Protein AF-A0A2D7VY18-F1 (afdb_monomer_lite)

pLDDT: mean 84.04, std 13.19, range [46.03, 93.5]

Sequence (80 aa):
RHDIEPNGVVFVETVTTVTDDGAVVGSNNHRKPITPGEDYSAEAEVTRNICAAVQTDAVVAAFSEAQAAAEPAAAESSEE

Secondary structure (DSSP, 8-state):
-EEE-TTS-EEEEEEEEEEETTEEEEEEEEEEEE-TT---TTS-HHHHHHHHHH--HHHHHHHHHHHHHH-SSSSSS---

Structure (mmCIF, N/CA/C/O backbone):
data_AF-A0A2D7VY18-F1
#
_entry.id   AF-A0A2D7VY18-F1
#
loop_
_atom_site.group_PDB
_atom_site.id
_atom_site.type_symbol
_atom_site.label_atom_id
_atom_site.label_alt_id
_atom_site.label_comp_id
_atom_site.label_asym_id
_atom_site.label_entity_id
_atom_site.label_seq_id
_atom_site.pdbx_PDB_ins_code
_atom_site.Cartn_x
_atom_site.Cartn_y
_atom_site.Cartn_z
_atom_site.occupancy
_atom_site.B_iso_or_equiv
_atom_site.auth_seq_id
_atom_site.auth_comp_id
_atom_site.auth_asym_id
_atom_site.auth_atom_id
_atom_site.pdbx_PDB_model_num
ATOM 1 N N . ARG A 1 1 ? 6.447 -3.835 -8.819 1.00 83.06 1 ARG A N 1
ATOM 2 C CA . ARG A 1 1 ? 5.245 -4.670 -8.572 1.00 83.06 1 ARG A CA 1
ATOM 3 C C . ARG A 1 1 ? 4.734 -4.351 -7.173 1.00 83.06 1 ARG A C 1
ATOM 5 O O . ARG A 1 1 ? 5.559 -4.018 -6.334 1.00 83.06 1 ARG A O 1
ATOM 12 N N . HIS A 1 2 ? 3.426 -4.432 -6.929 1.00 87.88 2 HIS A N 1
ATOM 13 C CA . HIS A 1 2 ? 2.840 -4.255 -5.596 1.00 87.88 2 HIS A CA 1
ATOM 14 C C . HIS A 1 2 ? 2.275 -5.586 -5.110 1.00 87.88 2 HIS A C 1
ATOM 16 O O . HIS A 1 2 ? 1.614 -6.280 -5.884 1.00 87.88 2 HIS A O 1
ATOM 22 N N . ASP A 1 3 ? 2.565 -5.942 -3.867 1.00 89.38 3 ASP A N 1
ATOM 23 C CA . ASP A 1 3 ? 2.032 -7.125 -3.188 1.00 89.38 3 ASP A CA 1
ATOM 24 C C . ASP A 1 3 ? 1.337 -6.663 -1.902 1.00 89.38 3 ASP A C 1
ATOM 26 O O . ASP A 1 3 ? 1.831 -5.749 -1.241 1.00 89.38 3 ASP A O 1
ATOM 30 N N . ILE A 1 4 ? 0.160 -7.205 -1.594 1.00 90.38 4 ILE A N 1
ATOM 31 C CA . ILE A 1 4 ? -0.682 -6.724 -0.491 1.00 90.38 4 ILE A CA 1
ATOM 32 C C . ILE A 1 4 ? -0.906 -7.885 0.465 1.00 90.38 4 ILE A C 1
ATOM 34 O O . ILE A 1 4 ? -1.484 -8.906 0.087 1.00 90.38 4 ILE A O 1
ATOM 38 N N . GLU A 1 5 ? -0.466 -7.716 1.703 1.00 90.00 5 GLU A N 1
ATOM 39 C CA . GLU A 1 5 ? -0.704 -8.687 2.759 1.00 90.00 5 GLU A CA 1
ATOM 40 C C . GLU A 1 5 ? -2.097 -8.507 3.389 1.00 90.00 5 GLU A C 1
ATOM 42 O O . GLU A 1 5 ? -2.666 -7.410 3.379 1.00 90.00 5 GLU A O 1
ATOM 47 N N . PRO A 1 6 ? -2.669 -9.571 3.985 1.00 85.81 6 PRO A N 1
ATOM 48 C CA . PRO A 1 6 ? -3.996 -9.518 4.606 1.00 85.81 6 PRO A CA 1
ATOM 49 C C . PRO A 1 6 ? -4.074 -8.579 5.821 1.00 85.81 6 PRO A C 1
ATOM 51 O O . PRO A 1 6 ? -5.167 -8.195 6.225 1.00 85.81 6 PRO A O 1
ATOM 54 N N . ASN A 1 7 ? -2.930 -8.201 6.396 1.00 84.00 7 ASN A N 1
ATOM 55 C CA . ASN A 1 7 ? -2.804 -7.203 7.463 1.00 84.00 7 ASN A CA 1
ATOM 56 C C . ASN A 1 7 ? -2.844 -5.747 6.939 1.00 84.00 7 ASN A C 1
ATOM 58 O O . ASN A 1 7 ? -2.770 -4.817 7.738 1.00 84.00 7 ASN A O 1
ATOM 62 N N . GLY A 1 8 ? -2.935 -5.541 5.620 1.00 83.88 8 GLY A N 1
ATOM 63 C CA . GLY A 1 8 ? -2.940 -4.220 4.989 1.00 83.88 8 GLY A CA 1
ATOM 64 C C . GLY A 1 8 ? -1.555 -3.639 4.691 1.00 83.88 8 GLY A C 1
ATOM 65 O O . GLY A 1 8 ? -1.470 -2.507 4.210 1.00 83.88 8 GLY A O 1
ATOM 66 N N . VAL A 1 9 ? -0.471 -4.382 4.943 1.00 90.19 9 VAL A N 1
ATOM 67 C CA . VAL A 1 9 ? 0.885 -3.974 4.555 1.00 90.19 9 VAL A CA 1
ATOM 68 C C . VAL A 1 9 ? 1.025 -4.088 3.040 1.00 90.19 9 VAL A C 1
ATOM 70 O O . VAL A 1 9 ? 0.687 -5.107 2.433 1.00 90.19 9 VAL A O 1
ATOM 73 N N . VAL A 1 10 ? 1.534 -3.023 2.420 1.00 90.88 10 VAL A N 1
ATOM 74 C CA . VAL A 1 10 ? 1.779 -2.969 0.976 1.00 90.88 10 VAL A CA 1
ATOM 75 C C . VAL A 1 10 ? 3.277 -3.086 0.733 1.00 90.88 10 VAL A C 1
ATOM 77 O O . VAL A 1 10 ? 4.056 -2.279 1.230 1.00 90.88 10 VAL A O 1
ATOM 80 N N . PHE A 1 11 ? 3.697 -4.065 -0.062 1.00 90.44 11 PHE A N 1
ATOM 81 C CA . PHE A 1 11 ? 5.086 -4.234 -0.472 1.00 90.44 11 PHE A CA 1
ATOM 82 C C . PHE A 1 11 ? 5.292 -3.678 -1.870 1.00 90.44 11 PHE A C 1
ATOM 84 O O . PHE A 1 11 ? 4.664 -4.121 -2.833 1.00 90.44 11 PHE A O 1
ATOM 91 N N . VAL A 1 12 ? 6.227 -2.743 -1.993 1.00 91.44 12 VAL A N 1
ATOM 92 C CA . VAL A 1 12 ? 6.704 -2.247 -3.283 1.00 91.44 12 VAL A CA 1
ATOM 93 C C . VAL A 1 12 ? 7.941 -3.045 -3.669 1.00 91.44 12 VAL A C 1
ATOM 95 O O . VAL A 1 12 ? 9.005 -2.891 -3.072 1.00 91.44 12 VAL A O 1
ATOM 98 N N . GLU A 1 13 ? 7.800 -3.922 -4.658 1.00 91.50 13 GLU A N 1
ATOM 99 C CA . GLU A 1 13 ? 8.894 -4.714 -5.214 1.00 91.50 13 GLU A CA 1
ATOM 100 C C . GLU A 1 13 ? 9.516 -4.002 -6.420 1.00 91.50 13 GLU A C 1
ATOM 102 O O . GLU A 1 13 ? 8.861 -3.769 -7.446 1.00 91.50 13 GLU A O 1
ATOM 107 N N . THR A 1 14 ? 10.805 -3.706 -6.296 1.00 89.94 14 THR A N 1
ATOM 108 C CA . THR A 1 14 ? 11.661 -3.156 -7.344 1.00 89.94 14 THR A CA 1
ATOM 109 C C . THR A 1 14 ? 12.593 -4.252 -7.834 1.00 89.94 14 THR A C 1
ATOM 111 O O . THR A 1 14 ? 13.367 -4.806 -7.053 1.00 89.94 14 THR A O 1
ATOM 114 N N . VAL A 1 15 ? 12.524 -4.563 -9.129 1.00 89.88 15 VAL A N 1
ATOM 115 C CA . VAL A 1 15 ? 13.382 -5.565 -9.771 1.00 89.88 15 VAL A CA 1
ATOM 116 C C . VAL A 1 15 ? 14.394 -4.852 -10.657 1.00 89.88 15 VAL A C 1
ATOM 118 O O . VAL A 1 15 ? 14.032 -4.217 -11.646 1.00 89.88 15 VAL A O 1
ATOM 121 N N . THR A 1 16 ? 15.669 -4.984 -10.313 1.00 91.12 16 THR A N 1
ATOM 122 C CA . THR A 1 16 ? 16.792 -4.489 -11.105 1.00 91.12 16 THR A CA 1
ATOM 123 C C . THR A 1 16 ? 17.344 -5.642 -11.924 1.00 91.12 16 THR A C 1
ATOM 125 O O . THR A 1 16 ? 17.852 -6.612 -11.367 1.00 91.12 16 THR A O 1
ATOM 128 N N . THR A 1 17 ? 17.256 -5.537 -13.247 1.00 91.94 17 THR A N 1
ATOM 129 C CA . THR A 1 17 ? 17.781 -6.549 -14.173 1.00 91.94 17 THR A CA 1
ATOM 130 C C . THR A 1 17 ? 19.036 -6.011 -14.847 1.00 91.94 17 THR A C 1
ATOM 132 O O . THR A 1 17 ? 19.017 -4.914 -15.401 1.00 91.94 17 THR A O 1
ATOM 135 N N . VAL A 1 18 ? 20.125 -6.774 -14.798 1.00 92.44 18 VAL A N 1
ATOM 136 C CA . VAL A 1 18 ? 21.393 -6.455 -15.457 1.00 92.44 18 VAL A CA 1
ATOM 137 C C . VAL A 1 18 ? 21.454 -7.241 -16.759 1.00 92.44 18 VAL A C 1
ATOM 139 O O . VAL A 1 18 ? 21.331 -8.468 -16.760 1.00 92.44 18 VAL A O 1
ATOM 142 N N . THR A 1 19 ? 21.620 -6.520 -17.865 1.00 92.88 19 THR A N 1
ATOM 143 C CA . THR A 1 19 ? 21.658 -7.090 -19.216 1.00 92.88 19 THR A CA 1
ATOM 144 C C . THR A 1 19 ? 23.009 -6.767 -19.845 1.00 92.88 19 THR A C 1
ATOM 146 O O . THR A 1 19 ? 23.404 -5.603 -19.838 1.00 92.88 19 THR A O 1
ATOM 149 N N . ASP A 1 20 ? 23.694 -7.776 -20.374 1.00 91.44 20 ASP A N 1
ATOM 150 C CA . ASP A 1 20 ? 24.951 -7.651 -21.118 1.00 91.44 20 ASP A CA 1
ATOM 151 C C . ASP A 1 20 ? 24.738 -8.231 -22.520 1.00 91.44 20 ASP A C 1
ATOM 153 O O . ASP A 1 20 ? 24.224 -9.339 -22.661 1.00 91.44 20 ASP A O 1
ATOM 157 N N . ASP A 1 21 ? 25.015 -7.434 -23.553 1.00 90.25 21 ASP A N 1
ATOM 158 C CA . ASP A 1 21 ? 24.772 -7.776 -24.967 1.00 90.25 21 ASP A CA 1
ATOM 159 C C . ASP A 1 21 ? 23.342 -8.292 -25.273 1.00 90.25 21 ASP A C 1
ATOM 161 O O . ASP A 1 21 ? 23.109 -9.151 -26.119 1.00 90.25 21 ASP A O 1
ATOM 165 N N . GLY A 1 22 ? 22.341 -7.783 -24.547 1.00 87.69 22 GLY A N 1
ATOM 166 C CA . GLY A 1 22 ? 20.942 -8.208 -24.689 1.00 87.69 22 GLY A CA 1
ATOM 167 C C . GLY A 1 22 ? 20.579 -9.506 -23.954 1.00 87.69 22 GLY A C 1
ATOM 168 O O . GLY A 1 22 ? 19.400 -9.862 -23.911 1.00 87.69 22 GLY A O 1
ATOM 169 N N . ALA A 1 23 ? 21.542 -10.180 -23.318 1.00 90.12 23 ALA A N 1
ATOM 170 C CA . ALA A 1 23 ? 21.308 -11.322 -22.442 1.00 90.12 23 ALA A CA 1
ATOM 171 C C . ALA A 1 23 ? 21.216 -10.885 -20.972 1.00 90.12 23 ALA A C 1
ATOM 173 O O . ALA A 1 23 ? 22.031 -10.107 -20.477 1.00 90.12 23 ALA A O 1
ATOM 174 N N . VAL A 1 24 ? 20.224 -11.399 -20.241 1.00 89.81 24 VAL A N 1
ATOM 175 C CA . VAL A 1 24 ? 20.107 -11.146 -18.797 1.00 89.81 24 VAL A CA 1
ATOM 176 C C . VAL A 1 24 ? 21.190 -11.936 -18.066 1.00 89.81 24 VAL A C 1
ATOM 178 O O . VAL A 1 24 ? 21.152 -13.164 -18.035 1.00 89.81 24 VAL A O 1
ATOM 181 N N . VAL A 1 25 ? 22.143 -11.224 -17.465 1.00 93.50 25 VAL A N 1
ATOM 182 C CA . VAL A 1 25 ? 23.260 -11.809 -16.701 1.00 93.50 25 VAL A CA 1
ATOM 183 C C . VAL A 1 25 ? 22.981 -11.862 -15.201 1.00 93.50 25 VAL A C 1
ATOM 185 O O . VAL A 1 25 ? 23.641 -12.595 -14.469 1.00 93.50 25 VAL A O 1
ATOM 188 N N . GLY A 1 26 ? 21.981 -11.119 -14.728 1.00 90.12 26 GLY A N 1
ATOM 189 C CA . GLY A 1 26 ? 21.558 -11.168 -13.337 1.00 90.12 26 GLY A CA 1
ATOM 190 C C . GLY A 1 26 ? 20.329 -10.318 -13.065 1.00 90.12 26 GLY A C 1
ATOM 191 O O . GLY A 1 26 ? 20.000 -9.396 -13.810 1.00 90.12 26 GLY A O 1
ATOM 192 N N . SER A 1 27 ? 19.653 -10.614 -11.964 1.00 92.00 27 SER A N 1
ATOM 193 C CA . SER A 1 27 ? 18.538 -9.817 -11.467 1.00 92.00 27 SER A CA 1
ATOM 194 C C . SER A 1 27 ? 18.590 -9.749 -9.950 1.00 92.00 27 SER A C 1
ATOM 196 O O . SER A 1 27 ? 18.899 -10.744 -9.297 1.00 92.00 27 SER A O 1
ATOM 198 N N . ASN A 1 28 ? 18.256 -8.594 -9.393 1.00 92.56 28 ASN A N 1
ATOM 199 C CA . ASN A 1 28 ? 18.073 -8.395 -7.965 1.00 92.56 28 ASN A CA 1
ATOM 200 C C . ASN A 1 28 ? 16.672 -7.851 -7.715 1.00 92.56 28 ASN A C 1
ATOM 202 O O . ASN A 1 28 ? 16.189 -7.021 -8.484 1.00 92.56 28 ASN A O 1
ATOM 206 N N . ASN A 1 29 ? 16.027 -8.301 -6.645 1.00 92.44 29 ASN A N 1
ATOM 207 C CA . ASN A 1 29 ? 14.750 -7.763 -6.210 1.00 92.44 29 ASN A CA 1
ATOM 208 C C . ASN A 1 29 ? 14.880 -7.177 -4.805 1.00 92.44 29 ASN A C 1
ATOM 210 O O . ASN A 1 29 ? 15.532 -7.729 -3.924 1.00 92.44 29 ASN 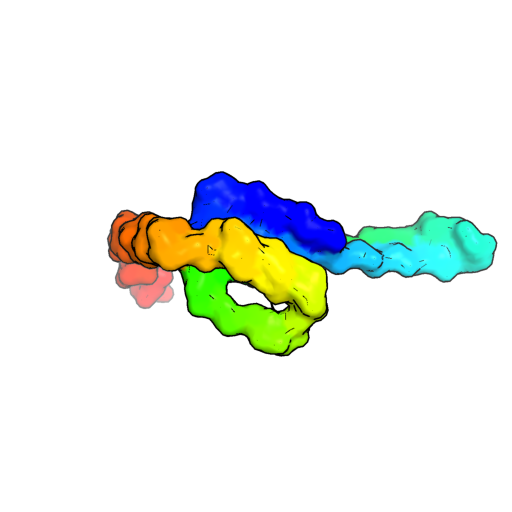A O 1
ATOM 214 N N . HIS A 1 30 ? 14.261 -6.024 -4.604 1.00 91.25 30 HIS A N 1
ATOM 215 C CA . HIS A 1 30 ? 14.159 -5.399 -3.300 1.00 91.25 30 HIS A CA 1
ATOM 216 C C . HIS A 1 30 ? 12.700 -5.061 -3.047 1.00 91.25 30 HIS A C 1
ATOM 218 O O . HIS A 1 30 ? 12.063 -4.399 -3.867 1.00 91.25 30 HIS A O 1
ATOM 224 N N . ARG A 1 31 ? 12.177 -5.517 -1.911 1.00 90.69 31 ARG A N 1
ATOM 225 C CA . ARG A 1 31 ? 10.815 -5.221 -1.471 1.00 90.69 31 ARG A CA 1
ATOM 226 C C . ARG A 1 31 ? 10.859 -4.255 -0.301 1.00 90.69 31 ARG A C 1
ATOM 228 O O . ARG A 1 31 ? 11.457 -4.556 0.726 1.00 90.69 31 ARG A O 1
ATOM 235 N N . LYS A 1 32 ? 10.227 -3.100 -0.477 1.00 91.00 32 LYS A N 1
ATOM 236 C CA . LYS A 1 32 ? 10.017 -2.111 0.578 1.00 91.00 32 LYS A CA 1
ATOM 237 C C . LYS A 1 32 ? 8.630 -2.344 1.194 1.00 91.00 32 LYS A C 1
ATOM 239 O O . LYS A 1 32 ? 7.655 -2.210 0.452 1.00 91.00 32 LYS A O 1
ATOM 244 N N . PRO A 1 33 ? 8.521 -2.710 2.484 1.00 92.88 33 PRO A N 1
ATOM 245 C CA . PRO A 1 33 ? 7.238 -2.716 3.178 1.00 92.88 33 PRO A CA 1
ATOM 246 C C . PRO A 1 33 ? 6.771 -1.279 3.430 1.00 92.88 33 PRO A C 1
ATOM 248 O O . PRO A 1 33 ? 7.587 -0.417 3.745 1.00 92.88 33 PRO A O 1
ATOM 251 N N . ILE A 1 34 ? 5.469 -1.043 3.300 1.00 92.44 34 ILE A N 1
ATOM 252 C CA . ILE A 1 34 ? 4.783 0.178 3.726 1.00 92.44 34 ILE A CA 1
ATOM 253 C C . ILE A 1 34 ? 3.696 -0.262 4.695 1.00 92.44 34 ILE A C 1
ATOM 255 O O . ILE A 1 34 ? 2.721 -0.918 4.305 1.00 92.44 34 ILE A O 1
ATOM 259 N N . THR A 1 35 ? 3.894 0.058 5.969 1.00 91.56 35 THR A N 1
ATOM 260 C CA . THR A 1 35 ? 2.958 -0.331 7.024 1.00 91.56 35 THR A CA 1
ATOM 261 C C . THR A 1 35 ? 1.709 0.561 7.020 1.00 91.56 35 THR A C 1
ATOM 263 O O . THR A 1 35 ? 1.768 1.706 6.559 1.00 91.56 35 THR A O 1
ATOM 266 N N . PRO A 1 36 ? 0.551 0.054 7.482 1.00 90.12 36 PRO A N 1
ATOM 267 C CA . PRO A 1 36 ? -0.642 0.868 7.685 1.00 90.12 36 PRO A CA 1
ATOM 268 C C . PRO A 1 36 ? -0.370 2.077 8.586 1.00 90.12 36 PRO A C 1
ATOM 270 O O . PRO A 1 36 ? -0.020 1.912 9.751 1.00 90.12 36 PRO A O 1
ATOM 273 N N . GLY A 1 37 ? -0.559 3.286 8.048 1.00 85.69 37 GLY A N 1
ATOM 274 C CA . GLY A 1 37 ? -0.342 4.545 8.776 1.00 85.69 37 GLY A CA 1
ATOM 275 C C . GLY A 1 37 ? 1.052 5.166 8.613 1.00 85.69 37 GLY A C 1
ATOM 276 O O . GLY A 1 37 ? 1.300 6.242 9.154 1.00 85.69 37 GLY A O 1
ATOM 277 N N . GLU A 1 38 ? 1.949 4.534 7.854 1.00 88.31 38 GLU A N 1
ATOM 278 C CA . GLU A 1 38 ? 3.243 5.115 7.488 1.00 88.31 38 GLU A CA 1
ATOM 279 C C . GLU A 1 38 ? 3.088 6.233 6.443 1.00 88.31 38 GLU A C 1
ATOM 281 O O . GLU A 1 38 ? 2.198 6.188 5.591 1.00 88.31 38 GLU A O 1
ATOM 286 N N . ASP A 1 39 ? 3.965 7.243 6.475 1.00 88.44 39 ASP A N 1
ATOM 287 C CA . ASP A 1 39 ? 3.954 8.297 5.459 1.00 88.44 39 ASP A CA 1
ATOM 288 C C . ASP A 1 39 ? 4.487 7.766 4.119 1.00 88.44 39 ASP A C 1
ATOM 290 O O . ASP A 1 39 ? 5.653 7.396 3.981 1.00 88.44 39 ASP A O 1
ATOM 294 N N . TYR A 1 40 ? 3.618 7.761 3.1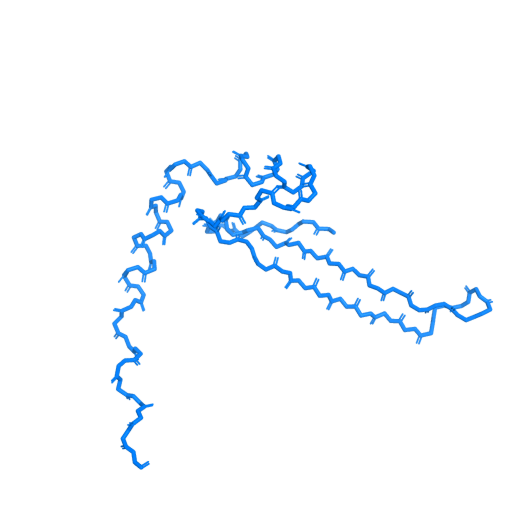09 1.00 89.38 40 TYR A N 1
ATOM 295 C CA . TYR A 1 40 ? 3.942 7.384 1.731 1.00 89.38 40 TYR A CA 1
ATOM 296 C C . TYR A 1 40 ? 3.863 8.577 0.766 1.00 89.38 40 TYR A C 1
ATOM 298 O O . TYR A 1 40 ? 3.700 8.403 -0.444 1.00 89.38 40 TYR A O 1
ATOM 306 N N . SER A 1 41 ? 3.971 9.814 1.264 1.00 88.00 41 SER A N 1
ATOM 307 C CA . SER A 1 41 ? 3.807 11.028 0.448 1.00 88.00 41 SER A CA 1
ATOM 308 C C . SER A 1 41 ? 4.867 11.158 -0.658 1.00 88.00 41 SER A C 1
ATOM 310 O O . SER A 1 41 ? 4.566 11.667 -1.741 1.00 88.00 41 SER A O 1
ATOM 312 N N . ALA A 1 42 ? 6.069 10.630 -0.408 1.00 88.56 42 ALA A N 1
ATOM 313 C CA . ALA A 1 42 ? 7.202 10.605 -1.333 1.00 88.56 42 ALA A CA 1
ATOM 314 C C . ALA A 1 42 ? 7.181 9.430 -2.336 1.00 88.56 42 ALA A C 1
ATOM 316 O O . ALA A 1 42 ? 8.068 9.330 -3.184 1.00 88.56 42 ALA A O 1
ATOM 317 N N . GLU A 1 43 ? 6.192 8.536 -2.253 1.00 88.50 43 GLU A N 1
ATOM 318 C CA . GLU A 1 43 ? 6.088 7.371 -3.132 1.00 88.50 43 GLU A CA 1
ATOM 319 C C . GLU A 1 43 ? 5.450 7.706 -4.493 1.00 88.50 43 GLU A C 1
ATOM 321 O O . GLU A 1 43 ? 4.756 8.713 -4.677 1.00 88.50 43 GLU A O 1
ATOM 326 N N . ALA A 1 44 ? 5.644 6.814 -5.469 1.00 89.81 44 ALA A N 1
ATOM 327 C CA . ALA A 1 44 ? 5.020 6.926 -6.787 1.00 89.81 44 ALA A CA 1
ATOM 328 C C . ALA A 1 44 ? 3.484 7.000 -6.688 1.00 89.81 44 ALA A C 1
ATOM 330 O O . ALA A 1 44 ? 2.873 6.352 -5.840 1.00 89.81 44 ALA A O 1
ATOM 331 N N . GLU A 1 45 ? 2.837 7.741 -7.594 1.00 90.88 45 GLU A N 1
ATOM 332 C CA . GLU A 1 45 ? 1.377 7.954 -7.585 1.00 90.88 45 GLU A CA 1
ATOM 333 C C . GLU A 1 45 ? 0.568 6.650 -7.512 1.00 90.88 45 GLU A C 1
ATOM 335 O O . GLU A 1 45 ? -0.378 6.551 -6.736 1.00 90.88 45 GLU A O 1
ATOM 340 N N . VAL A 1 46 ? 0.995 5.614 -8.239 1.00 89.75 46 VAL A N 1
ATOM 341 C CA . VAL A 1 46 ? 0.351 4.291 -8.204 1.00 89.75 46 VAL A CA 1
ATOM 342 C C . VAL A 1 46 ? 0.419 3.667 -6.807 1.00 89.75 46 VAL A C 1
ATOM 344 O O . VAL A 1 46 ? -0.590 3.164 -6.322 1.00 89.75 46 VAL A O 1
ATOM 347 N N . THR A 1 47 ? 1.575 3.734 -6.137 1.00 90.38 47 THR A N 1
ATOM 348 C CA . THR A 1 47 ? 1.737 3.235 -4.762 1.00 90.38 47 THR A CA 1
ATOM 349 C C . THR A 1 47 ? 0.818 3.988 -3.810 1.00 90.38 47 THR A C 1
ATOM 351 O O . THR A 1 47 ? 0.107 3.359 -3.034 1.00 90.38 47 THR A O 1
ATOM 354 N N . ARG A 1 48 ? 0.766 5.321 -3.917 1.00 90.12 48 ARG A N 1
ATOM 355 C CA . ARG A 1 48 ? -0.092 6.159 -3.068 1.00 90.12 48 ARG A CA 1
ATOM 356 C C . ARG A 1 48 ? -1.571 5.809 -3.232 1.00 90.12 48 ARG A C 1
ATOM 358 O O . ARG A 1 48 ? -2.272 5.668 -2.238 1.00 90.12 48 ARG A O 1
ATOM 365 N N . ASN A 1 49 ? -2.024 5.594 -4.467 1.00 91.31 49 ASN A N 1
ATOM 366 C CA . ASN A 1 49 ? -3.405 5.194 -4.747 1.00 91.31 49 ASN A CA 1
ATOM 367 C C . ASN A 1 49 ? -3.740 3.809 -4.171 1.00 91.31 49 ASN A C 1
ATOM 369 O O . ASN A 1 49 ? -4.832 3.617 -3.642 1.00 91.31 49 ASN A O 1
ATOM 373 N N . ILE A 1 50 ? -2.810 2.850 -4.243 1.00 90.56 50 ILE A N 1
ATOM 374 C CA . ILE A 1 50 ? -2.997 1.515 -3.655 1.00 90.56 50 ILE A CA 1
ATOM 375 C C . ILE A 1 50 ? -3.040 1.608 -2.128 1.00 90.56 50 ILE A C 1
ATOM 377 O O . ILE A 1 50 ? -3.959 1.064 -1.520 1.00 90.56 50 ILE A O 1
ATOM 381 N N . CYS A 1 51 ? -2.098 2.327 -1.509 1.00 90.19 51 CYS A N 1
ATOM 382 C CA . CYS A 1 51 ? -2.090 2.523 -0.061 1.00 90.19 51 CYS A CA 1
ATOM 383 C C . CYS A 1 51 ? -3.382 3.199 0.410 1.00 90.19 51 CYS A C 1
ATOM 385 O O . CYS A 1 51 ? -3.994 2.710 1.349 1.00 90.19 51 CYS A O 1
ATOM 387 N N . ALA A 1 52 ? -3.867 4.231 -0.285 1.00 88.62 52 ALA A N 1
ATOM 388 C CA . ALA A 1 52 ? -5.130 4.892 0.050 1.00 88.62 52 ALA A CA 1
ATOM 389 C C . ALA A 1 52 ? -6.365 3.981 -0.107 1.00 88.62 52 ALA A C 1
ATOM 391 O O . ALA A 1 52 ? -7.336 4.129 0.631 1.00 88.62 52 ALA A O 1
ATOM 392 N N . ALA A 1 53 ? -6.346 3.036 -1.054 1.00 90.00 53 ALA A N 1
ATOM 393 C CA . ALA A 1 53 ? -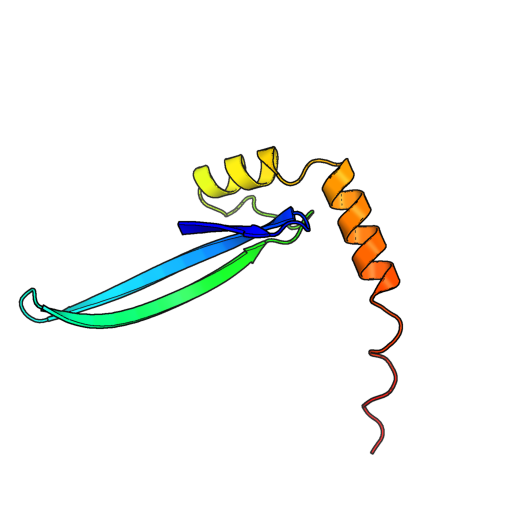7.444 2.090 -1.260 1.00 90.00 53 ALA A CA 1
ATOM 394 C C . ALA A 1 53 ? -7.451 0.938 -0.237 1.00 90.00 53 ALA A C 1
ATOM 396 O O . ALA A 1 53 ? -8.517 0.431 0.106 1.00 90.00 53 ALA A O 1
ATOM 397 N N . VAL A 1 54 ? -6.273 0.505 0.225 1.00 89.25 54 VA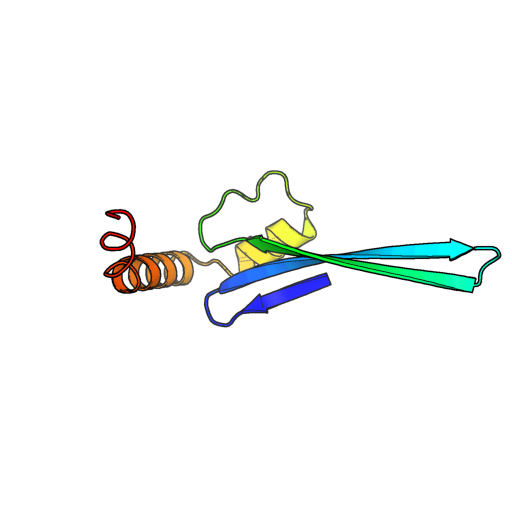L A N 1
ATOM 398 C CA . VAL A 1 54 ? -6.105 -0.657 1.115 1.00 89.25 54 VAL A CA 1
ATOM 399 C C . VAL A 1 54 ? -6.062 -0.243 2.588 1.00 89.25 54 VAL A C 1
ATOM 401 O O . VAL A 1 54 ? -6.738 -0.846 3.422 1.00 89.25 54 VAL A O 1
ATOM 404 N N . GLN A 1 55 ? -5.291 0.795 2.921 1.00 89.25 55 GLN A N 1
ATOM 405 C CA . GLN A 1 55 ? -5.066 1.271 4.288 1.00 89.25 55 GLN A CA 1
ATOM 406 C C . GLN A 1 55 ? -6.186 2.223 4.727 1.00 89.25 55 GLN A C 1
ATOM 408 O O . GLN A 1 55 ? -5.969 3.402 4.995 1.00 89.25 55 GLN A O 1
ATOM 413 N N . THR A 1 56 ? -7.409 1.699 4.780 1.00 89.88 56 THR A N 1
ATOM 414 C CA . THR A 1 56 ? -8.550 2.411 5.377 1.00 89.88 56 THR A CA 1
ATOM 415 C C . THR A 1 56 ? -8.335 2.621 6.880 1.00 89.88 56 THR A C 1
ATOM 417 O O . THR A 1 56 ? -7.613 1.848 7.511 1.00 89.88 56 THR A O 1
ATOM 420 N N . ASP A 1 57 ? -9.006 3.607 7.487 1.00 87.62 57 ASP A N 1
ATOM 421 C CA . ASP A 1 57 ? -8.877 3.902 8.926 1.00 87.62 57 ASP A CA 1
ATOM 422 C C . ASP A 1 57 ? -9.101 2.669 9.819 1.00 87.62 57 ASP A C 1
ATOM 424 O O . ASP A 1 57 ? -8.411 2.480 10.819 1.00 87.62 57 ASP A O 1
ATOM 428 N N . ALA A 1 58 ? -10.022 1.781 9.428 1.00 86.88 58 ALA A N 1
ATOM 429 C CA . ALA A 1 58 ? -10.292 0.535 10.144 1.00 86.88 58 ALA A CA 1
ATOM 430 C C . ALA A 1 58 ? -9.101 -0.441 10.111 1.00 86.88 58 ALA A C 1
ATOM 432 O O . ALA A 1 58 ? -8.823 -1.109 11.105 1.00 86.88 58 ALA A O 1
ATOM 433 N N . VAL A 1 59 ? -8.384 -0.513 8.986 1.00 88.25 59 VAL A N 1
ATOM 434 C CA . VAL A 1 59 ? -7.192 -1.361 8.828 1.00 88.25 59 VAL A CA 1
ATOM 435 C C . VAL A 1 59 ? -6.018 -0.780 9.609 1.00 88.25 59 VAL A C 1
ATOM 437 O O . VAL A 1 59 ? -5.311 -1.528 10.277 1.00 88.25 59 VAL A O 1
ATOM 440 N N . VAL A 1 60 ? -5.836 0.544 9.589 1.00 89.44 60 VAL A N 1
ATOM 441 C CA . VAL A 1 60 ? -4.787 1.217 10.376 1.00 89.44 60 VAL A CA 1
ATOM 442 C C . VAL A 1 60 ? -5.011 1.012 11.878 1.00 89.44 60 VAL A C 1
ATOM 444 O O . VAL A 1 60 ? -4.061 0.701 12.600 1.00 89.44 60 VAL A O 1
ATOM 447 N N . ALA A 1 61 ? -6.259 1.121 12.347 1.00 87.56 61 ALA A N 1
ATOM 448 C CA . ALA A 1 61 ? -6.612 0.849 13.738 1.00 87.56 61 ALA A CA 1
ATOM 449 C C . ALA A 1 61 ? -6.318 -0.612 14.116 1.00 87.56 61 ALA A C 1
ATOM 451 O O . ALA A 1 61 ? -5.564 -0.854 15.056 1.00 87.56 61 ALA A O 1
ATOM 452 N N . ALA A 1 62 ? -6.806 -1.572 13.322 1.00 87.94 62 ALA A N 1
ATOM 453 C CA . ALA A 1 62 ? -6.585 -2.996 13.573 1.00 87.94 62 ALA A CA 1
ATOM 454 C C . ALA A 1 62 ? -5.094 -3.380 13.543 1.00 87.94 62 ALA A C 1
ATOM 456 O O . ALA A 1 62 ? -4.643 -4.182 14.359 1.00 87.94 62 ALA A O 1
ATOM 457 N N . PHE A 1 63 ? -4.309 -2.795 12.632 1.00 87.19 63 PHE A N 1
ATOM 458 C CA . PHE A 1 63 ? -2.862 -3.003 12.565 1.00 87.19 63 PHE A CA 1
ATOM 459 C C . PHE A 1 63 ? -2.145 -2.426 13.790 1.00 87.19 63 PHE A C 1
ATOM 461 O O . PHE A 1 63 ? -1.263 -3.073 14.349 1.00 87.19 63 PHE A O 1
ATOM 468 N N . SER A 1 64 ? -2.548 -1.239 14.245 1.00 86.38 64 SER A N 1
ATOM 469 C CA . SER A 1 64 ? -1.988 -0.615 15.448 1.00 86.38 64 SER A CA 1
ATOM 470 C C . SER A 1 64 ? -2.301 -1.432 16.705 1.00 86.38 64 SER A C 1
ATOM 472 O O . SER A 1 64 ? -1.413 -1.660 17.524 1.00 86.38 64 SER A O 1
ATOM 474 N N . GLU A 1 65 ? -3.531 -1.936 16.836 1.00 86.44 65 GLU A N 1
ATOM 475 C CA . GLU A 1 65 ? -3.925 -2.840 17.924 1.00 86.44 65 GLU A CA 1
ATOM 476 C C . GLU A 1 65 ? -3.147 -4.162 17.872 1.00 86.44 65 GLU A C 1
ATOM 478 O O . GLU A 1 65 ? -2.671 -4.641 18.901 1.00 86.44 65 GLU A O 1
ATOM 483 N N . ALA A 1 66 ? -2.962 -4.731 16.677 1.00 84.81 66 ALA A N 1
ATOM 484 C CA . ALA A 1 66 ? -2.186 -5.952 16.489 1.00 84.81 66 ALA A CA 1
ATOM 485 C C . ALA A 1 66 ? -0.700 -5.761 16.832 1.00 84.81 66 ALA A C 1
ATOM 487 O O . ALA A 1 66 ? -0.117 -6.634 17.470 1.00 84.81 66 ALA A O 1
ATOM 488 N N . GLN A 1 67 ? -0.092 -4.626 16.467 1.00 84.00 67 GLN A N 1
ATOM 489 C CA . GLN A 1 67 ? 1.285 -4.308 16.860 1.00 84.00 67 GLN A CA 1
ATOM 490 C C . GLN A 1 67 ? 1.415 -4.110 18.373 1.00 84.00 67 GLN A C 1
ATOM 492 O O . GLN A 1 67 ? 2.321 -4.674 18.978 1.00 84.00 67 GLN A O 1
ATOM 497 N N . ALA A 1 68 ? 0.481 -3.392 19.002 1.00 80.94 68 ALA A N 1
ATOM 498 C CA . ALA A 1 68 ? 0.468 -3.223 20.454 1.00 80.94 68 ALA A CA 1
ATOM 499 C C . ALA A 1 68 ? 0.293 -4.564 21.194 1.00 80.94 68 ALA A C 1
ATOM 501 O O . ALA A 1 68 ? 0.887 -4.777 22.247 1.00 80.94 68 ALA A O 1
ATOM 502 N N . ALA A 1 69 ? -0.486 -5.493 20.632 1.00 77.38 69 ALA A N 1
ATOM 503 C CA . ALA A 1 69 ? -0.649 -6.846 21.163 1.00 77.38 69 ALA A CA 1
ATOM 504 C C . ALA A 1 69 ? 0.561 -7.763 20.893 1.00 77.38 69 ALA A C 1
ATOM 506 O O . ALA A 1 69 ? 0.771 -8.724 21.633 1.00 77.38 69 ALA A O 1
ATOM 507 N N . ALA A 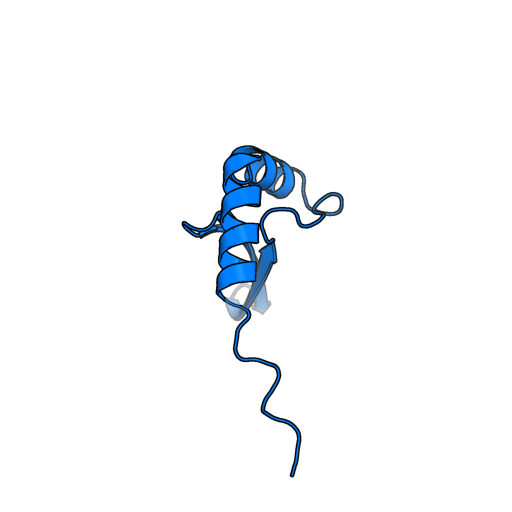1 70 ? 1.343 -7.484 19.846 1.00 70.12 70 ALA A N 1
ATOM 508 C CA . ALA A 1 70 ? 2.579 -8.192 19.515 1.00 70.12 70 ALA A CA 1
ATOM 509 C C . ALA A 1 70 ? 3.796 -7.690 20.317 1.00 70.12 70 ALA A C 1
ATOM 511 O O . ALA A 1 70 ? 4.818 -8.376 20.358 1.00 70.12 70 ALA A O 1
ATOM 512 N N . GLU A 1 71 ? 3.676 -6.550 21.004 1.00 58.19 71 GLU A N 1
ATOM 513 C CA . GLU A 1 71 ? 4.691 -6.005 21.909 1.00 58.19 71 GLU A CA 1
ATOM 514 C C . GLU A 1 71 ? 4.538 -6.488 23.374 1.00 58.19 71 GLU A C 1
ATOM 516 O O . GLU A 1 71 ? 4.290 -5.692 24.280 1.00 58.19 71 GLU A O 1
ATOM 521 N N . PRO A 1 72 ? 4.713 -7.799 23.655 1.00 52.47 72 PRO A N 1
ATOM 522 C CA . PRO A 1 72 ? 5.170 -8.206 24.983 1.00 52.47 72 PRO A CA 1
ATOM 523 C C . PRO A 1 72 ? 6.374 -9.170 24.937 1.00 52.47 72 PRO A C 1
ATOM 525 O O . PRO A 1 72 ? 6.324 -10.222 25.570 1.00 52.47 72 PRO A O 1
ATOM 528 N N . ALA A 1 73 ? 7.456 -8.864 24.196 1.00 52.88 73 ALA A N 1
ATOM 529 C CA . ALA A 1 73 ? 8.646 -9.745 24.197 1.00 52.88 73 ALA A CA 1
ATOM 530 C C . ALA A 1 73 ? 10.024 -9.149 23.810 1.00 52.88 73 ALA A C 1
ATOM 532 O 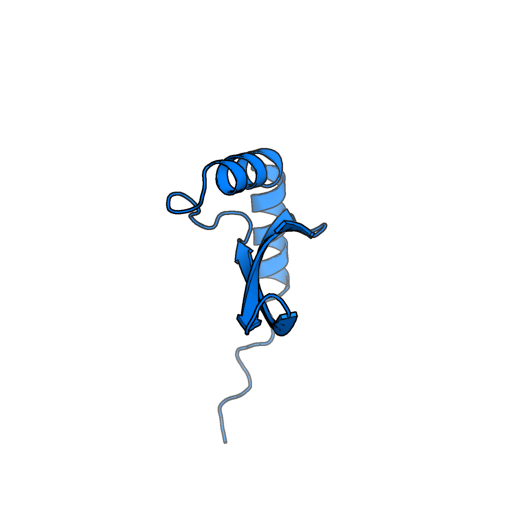O . ALA A 1 73 ? 10.985 -9.910 23.743 1.00 52.88 73 ALA A O 1
ATOM 533 N N . ALA A 1 74 ? 10.188 -7.842 23.557 1.00 51.38 74 ALA A N 1
ATOM 534 C CA . ALA A 1 74 ? 11.494 -7.288 23.139 1.00 51.38 74 ALA A CA 1
ATOM 535 C C . ALA A 1 74 ? 12.323 -6.632 24.267 1.00 51.38 74 ALA A C 1
ATOM 537 O O . ALA A 1 74 ? 13.404 -6.113 24.001 1.00 51.38 74 ALA A O 1
ATOM 538 N N . ALA A 1 75 ? 11.857 -6.656 25.521 1.00 48.81 75 ALA A N 1
ATOM 539 C CA . ALA A 1 75 ? 12.559 -6.019 26.643 1.00 48.81 75 ALA A CA 1
ATOM 540 C C . ALA A 1 75 ? 13.530 -6.939 27.421 1.00 48.81 75 ALA A C 1
ATOM 542 O O . ALA A 1 75 ? 14.217 -6.451 28.308 1.00 48.81 75 ALA A O 1
ATOM 543 N N . GLU A 1 76 ? 13.639 -8.235 27.100 1.00 48.59 76 GLU A N 1
ATOM 544 C CA . GLU A 1 76 ? 14.447 -9.200 27.879 1.00 48.59 76 GLU A CA 1
ATOM 545 C C . GLU A 1 76 ? 15.510 -9.916 27.022 1.00 48.59 76 GLU A C 1
ATOM 547 O O . GLU A 1 76 ? 15.609 -11.141 27.010 1.00 48.59 76 GLU A O 1
ATOM 552 N N . SER A 1 77 ? 16.315 -9.180 26.251 1.00 49.75 77 SER A N 1
ATOM 553 C CA . SER A 1 77 ? 17.537 -9.765 25.674 1.00 49.75 77 SER A CA 1
ATOM 554 C C . SER A 1 77 ? 18.595 -8.707 25.382 1.00 49.75 77 SER A C 1
ATOM 556 O O . SER A 1 77 ? 18.922 -8.425 24.236 1.00 49.75 77 SER A O 1
ATOM 558 N N . SER A 1 78 ? 19.104 -8.071 26.434 1.00 48.22 78 SER A N 1
ATOM 559 C CA . SER A 1 78 ? 20.441 -7.475 26.395 1.00 48.22 78 SER A CA 1
ATOM 560 C C . SER A 1 78 ? 20.949 -7.254 27.818 1.00 48.22 78 SER A C 1
ATOM 562 O O . SER A 1 78 ? 21.174 -6.125 28.237 1.00 48.22 78 SER A O 1
ATOM 564 N N . GLU A 1 79 ? 21.108 -8.337 28.573 1.00 48.47 79 GLU A N 1
ATOM 565 C CA . GLU A 1 79 ? 21.978 -8.343 29.749 1.00 48.47 79 GLU A CA 1
ATOM 566 C C . GLU A 1 79 ? 22.743 -9.673 29.764 1.00 48.47 79 GLU A C 1
ATOM 568 O O . GLU A 1 79 ? 22.269 -10.668 30.300 1.00 48.47 79 GLU A O 1
ATOM 573 N N . GLU A 1 80 ? 23.886 -9.699 29.069 1.00 46.03 80 GLU A N 1
ATOM 574 C CA . GLU A 1 80 ? 25.065 -10.521 29.391 1.00 46.03 80 GLU A CA 1
ATOM 575 C C . GLU A 1 80 ? 26.333 -9.853 28.838 1.00 46.03 80 GLU A C 1
ATOM 577 O O . GLU A 1 80 ? 26.296 -9.368 27.681 1.00 46.03 80 GLU A O 1
#

Radius of gyration: 17.6 Å; chains: 1; bounding box: 35×23×55 Å

Foldseek 3Di:
DWDADPLGKIWDKDKDFDADPNHTPDIDIDIDIDHQPRDCVVPDPVVVVSSVVRNDPVSSVVSVVVVVVVPPPDPPPDDD